Protein AF-A0AAV8VMI2-F1 (afdb_monomer)

Structure (mmCIF, N/CA/C/O backbone):
data_AF-A0AAV8VMI2-F1
#
_entry.id   AF-A0AAV8VMI2-F1
#
loop_
_atom_site.group_PDB
_atom_site.id
_atom_site.type_symbol
_atom_site.label_atom_id
_atom_site.label_alt_id
_atom_site.label_comp_id
_atom_site.label_asym_id
_atom_site.label_entity_id
_atom_site.label_seq_id
_atom_site.pdbx_PDB_ins_code
_atom_site.Cartn_x
_atom_site.Cartn_y
_atom_site.Cartn_z
_atom_site.occupancy
_atom_site.B_iso_or_equiv
_atom_site.auth_seq_id
_atom_site.auth_comp_id
_atom_site.auth_asym_id
_atom_site.auth_atom_id
_atom_site.pdbx_PDB_model_num
ATOM 1 N N . MET A 1 1 ? -18.450 1.852 32.847 1.00 54.25 1 MET A N 1
ATOM 2 C CA . MET A 1 1 ? -17.638 2.384 31.731 1.00 54.25 1 MET A CA 1
ATOM 3 C C . MET A 1 1 ? -18.553 3.008 30.683 1.00 54.25 1 MET A C 1
ATOM 5 O O . MET A 1 1 ? -19.385 2.307 30.122 1.00 54.25 1 MET A O 1
ATOM 9 N N . GLU A 1 2 ? -18.443 4.319 30.461 1.00 64.56 2 GLU A N 1
ATOM 10 C CA . GLU A 1 2 ? -19.282 5.112 29.537 1.00 64.56 2 GLU A CA 1
ATOM 11 C C . GLU A 1 2 ? -19.211 4.608 28.084 1.00 64.56 2 GLU A C 1
ATOM 13 O O . GLU A 1 2 ? -20.234 4.478 27.415 1.00 64.56 2 GLU A O 1
ATOM 18 N N . VAL A 1 3 ? -18.016 4.201 27.644 1.00 64.75 3 VAL A N 1
ATOM 19 C CA . VAL A 1 3 ? -17.768 3.649 26.301 1.00 64.75 3 VAL A CA 1
ATOM 20 C C . VAL A 1 3 ? -18.531 2.341 26.075 1.00 64.75 3 VAL A C 1
ATOM 22 O O . VAL A 1 3 ? -19.115 2.142 25.020 1.00 64.75 3 VAL A O 1
ATOM 25 N N . GLN A 1 4 ? -18.615 1.466 27.078 1.00 62.91 4 GLN A N 1
ATOM 26 C CA . GLN A 1 4 ? -19.307 0.182 26.933 1.00 62.91 4 GLN A CA 1
ATOM 27 C C . GLN A 1 4 ? -20.832 0.340 26.857 1.00 62.91 4 GLN A C 1
ATOM 29 O O . GLN A 1 4 ? -21.487 -0.362 26.092 1.00 62.91 4 GLN A O 1
ATOM 34 N N . LYS A 1 5 ? -21.398 1.316 27.583 1.00 64.12 5 LYS A N 1
ATOM 35 C CA . LYS A 1 5 ? -22.818 1.681 27.443 1.00 64.12 5 LYS A CA 1
ATOM 36 C C . LYS A 1 5 ? -23.109 2.213 26.036 1.00 64.12 5 LYS A C 1
ATOM 38 O O . LYS A 1 5 ? -24.081 1.804 25.419 1.00 64.12 5 LYS A O 1
ATOM 43 N N . LEU A 1 6 ? -22.230 3.069 25.520 1.00 67.88 6 LEU A N 1
ATOM 44 C CA . LEU A 1 6 ? -22.330 3.675 24.193 1.00 67.88 6 LEU A CA 1
ATOM 45 C C . LEU A 1 6 ? -22.264 2.639 23.058 1.00 67.88 6 LEU A C 1
ATOM 47 O O . LEU A 1 6 ? -23.048 2.734 22.115 1.00 67.88 6 LEU A O 1
ATOM 51 N N . LEU A 1 7 ? -21.390 1.637 23.171 1.00 69.00 7 LEU A N 1
ATOM 52 C CA . LEU A 1 7 ? -21.273 0.552 22.190 1.00 69.00 7 LEU A CA 1
ATOM 53 C C . LEU A 1 7 ? -22.493 -0.373 22.194 1.00 69.00 7 LEU A C 1
ATOM 55 O O . LEU A 1 7 ? -23.011 -0.702 21.127 1.00 69.00 7 LEU A O 1
ATOM 59 N N . ASN A 1 8 ? -23.005 -0.712 23.382 1.00 64.44 8 ASN A N 1
ATOM 60 C CA . ASN A 1 8 ? -24.223 -1.509 23.517 1.00 64.44 8 ASN A CA 1
ATOM 61 C C . ASN A 1 8 ? -25.451 -0.773 22.955 1.00 64.44 8 ASN A C 1
ATOM 63 O O . ASN A 1 8 ? -26.276 -1.392 22.294 1.00 64.44 8 ASN A O 1
ATOM 67 N N . SER A 1 9 ? -25.552 0.551 23.142 1.00 67.94 9 SER A N 1
ATOM 68 C CA . SER A 1 9 ? -26.648 1.355 22.575 1.00 67.94 9 SER A CA 1
ATOM 69 C C . SER A 1 9 ? -26.663 1.395 21.043 1.00 67.94 9 SER A C 1
ATOM 71 O O . SER A 1 9 ? -27.713 1.653 20.467 1.00 67.94 9 SER A O 1
ATOM 73 N N . HIS A 1 10 ? -25.529 1.138 20.384 1.00 65.12 10 HIS A N 1
ATOM 74 C CA . HIS A 1 10 ? -25.419 1.125 18.918 1.00 65.12 10 HIS A CA 1
ATOM 75 C C . HIS A 1 10 ? -25.341 -0.297 18.338 1.00 65.12 10 HIS A C 1
ATOM 77 O O . HIS A 1 10 ? -25.065 -0.456 17.149 1.00 65.12 10 HIS A O 1
ATOM 83 N N . ASN A 1 11 ? -25.581 -1.325 19.165 1.00 71.94 11 ASN A N 1
ATOM 84 C CA . ASN A 1 11 ? -25.511 -2.740 18.791 1.00 71.94 11 ASN A CA 1
ATOM 85 C C . ASN A 1 11 ? -24.176 -3.129 18.121 1.00 71.94 11 ASN A C 1
ATOM 87 O O . ASN A 1 11 ? -24.141 -3.863 17.132 1.00 71.94 11 ASN A O 1
ATOM 91 N N . ILE A 1 12 ? -23.069 -2.575 18.624 1.00 76.38 12 ILE A N 1
ATOM 92 C CA . ILE A 1 12 ? -21.737 -2.803 18.069 1.00 76.38 12 ILE A CA 1
ATOM 93 C C . ILE A 1 12 ? -21.062 -3.942 18.829 1.00 76.38 12 ILE A C 1
ATOM 95 O O . ILE A 1 12 ? -20.789 -3.831 20.026 1.00 76.38 12 ILE A O 1
ATOM 99 N N . ASN A 1 13 ? -20.735 -5.014 18.109 1.00 77.44 13 ASN A N 1
ATOM 100 C CA . ASN A 1 13 ? -20.100 -6.194 18.680 1.00 77.44 13 ASN A CA 1
ATOM 101 C C . ASN A 1 13 ? -18.573 -6.063 18.699 1.00 77.44 13 ASN A C 1
ATOM 103 O O . ASN A 1 13 ? -17.942 -5.606 17.743 1.00 77.44 13 ASN A O 1
ATOM 107 N N . TYR A 1 14 ? -17.960 -6.513 19.791 1.00 80.50 14 TYR A N 1
ATOM 108 C CA . TYR A 1 14 ? -16.511 -6.551 19.941 1.00 80.50 14 TYR A CA 1
ATOM 109 C C . TYR A 1 14 ? -16.086 -7.845 20.633 1.00 80.50 14 TYR A C 1
ATOM 111 O O . TYR A 1 14 ? -16.753 -8.332 21.543 1.00 80.50 14 TYR A O 1
ATOM 119 N N . THR A 1 15 ? -14.970 -8.417 20.192 1.00 78.75 15 THR A N 1
ATOM 120 C CA . THR A 1 15 ? -14.478 -9.714 20.675 1.00 78.75 15 THR A CA 1
ATOM 121 C C . THR A 1 15 ? -13.731 -9.567 21.994 1.00 78.75 15 THR A C 1
ATOM 123 O O . THR A 1 15 ? -13.778 -10.442 22.854 1.00 78.75 15 THR A O 1
ATOM 126 N N . LYS A 1 16 ? -13.004 -8.458 22.164 1.00 80.56 16 LYS A N 1
ATOM 127 C CA . LYS A 1 16 ? -12.166 -8.235 23.343 1.00 80.56 16 LYS A CA 1
ATOM 128 C C . LYS A 1 16 ? -12.110 -6.758 23.700 1.00 80.56 16 LYS A C 1
ATOM 130 O O . LYS A 1 16 ? -12.036 -5.903 22.823 1.00 80.56 16 LYS A O 1
ATOM 135 N N . ALA A 1 17 ? -12.090 -6.472 24.994 1.00 84.12 17 ALA A N 1
ATOM 136 C CA . ALA A 1 17 ? -11.737 -5.168 25.533 1.00 84.12 17 ALA A CA 1
ATOM 137 C C . ALA A 1 17 ? -10.615 -5.359 26.557 1.00 84.12 17 ALA A C 1
ATOM 139 O O . ALA A 1 17 ? -10.664 -6.279 27.375 1.00 84.12 17 ALA A O 1
ATOM 140 N N . ARG A 1 18 ? -9.577 -4.528 26.488 1.00 83.19 18 ARG A N 1
ATOM 141 C CA . ARG A 1 18 ? -8.428 -4.572 27.396 1.00 83.19 18 ARG A CA 1
ATOM 142 C C . ARG A 1 18 ? -8.142 -3.173 27.924 1.00 83.19 18 ARG A C 1
ATOM 144 O O . ARG A 1 18 ? -8.132 -2.215 27.158 1.00 83.19 18 ARG A O 1
ATOM 151 N N . LEU A 1 19 ? -7.848 -3.071 29.217 1.00 81.31 19 LEU A N 1
ATOM 152 C CA . LEU A 1 19 ? -7.313 -1.845 29.799 1.00 81.31 19 LEU A CA 1
ATOM 153 C C . LEU A 1 19 ? -5.887 -1.609 29.265 1.00 81.31 19 LEU A C 1
ATOM 155 O O . LEU A 1 19 ? -5.016 -2.476 29.391 1.00 81.31 19 LEU A O 1
ATOM 159 N N . ALA A 1 20 ? -5.675 -0.471 28.617 1.00 79.12 20 ALA A N 1
ATOM 160 C CA . ALA A 1 20 ? -4.383 0.009 28.142 1.00 79.12 20 ALA A CA 1
ATOM 161 C C . ALA A 1 20 ? -3.850 1.090 29.097 1.00 79.12 20 ALA A C 1
ATOM 163 O O . ALA A 1 20 ? -4.572 1.556 29.974 1.00 79.12 20 ALA A O 1
ATOM 164 N N . LYS A 1 21 ? -2.581 1.485 28.935 1.00 74.06 21 LYS A N 1
ATOM 165 C CA . LYS A 1 21 ? -1.943 2.489 29.805 1.00 74.06 21 LYS A CA 1
ATOM 166 C C . LYS A 1 21 ? -2.690 3.830 29.802 1.00 74.06 21 LYS A C 1
ATOM 168 O O . LYS A 1 21 ? -2.887 4.400 30.865 1.00 74.06 21 LYS A O 1
ATOM 173 N N . ASP A 1 22 ? -3.169 4.251 28.632 1.00 78.56 22 ASP A N 1
ATOM 174 C CA . ASP A 1 22 ? -3.821 5.551 28.421 1.00 78.56 22 ASP A CA 1
ATOM 175 C C . ASP A 1 22 ? -5.321 5.434 28.085 1.00 78.56 22 ASP A C 1
ATOM 177 O O . ASP A 1 22 ? -5.932 6.379 27.594 1.00 78.56 22 ASP A O 1
ATOM 181 N N . GLY A 1 23 ? -5.946 4.267 28.297 1.00 80.00 23 GLY A N 1
ATOM 182 C CA . GLY A 1 23 ? -7.366 4.096 27.976 1.00 80.00 23 GLY A CA 1
ATOM 183 C C . GLY A 1 23 ? -7.832 2.650 27.840 1.00 80.00 23 GLY A C 1
ATOM 184 O O . GLY A 1 23 ? -7.356 1.749 28.526 1.00 80.00 23 GLY A O 1
ATOM 185 N N . VAL A 1 24 ? -8.794 2.416 26.947 1.00 84.62 24 VAL A N 1
ATOM 186 C CA . VAL A 1 24 ? -9.370 1.089 26.684 1.00 84.62 24 VAL A CA 1
ATOM 187 C C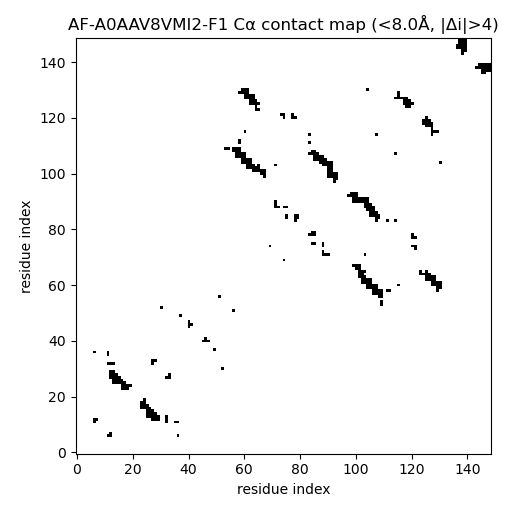 . VAL A 1 24 ? -9.112 0.710 25.230 1.00 84.62 24 VAL A C 1
ATOM 189 O O . VAL A 1 24 ? -9.537 1.410 24.317 1.00 84.62 24 VAL A O 1
ATOM 192 N N . ALA A 1 25 ? -8.438 -0.416 25.013 1.00 84.31 25 ALA A N 1
ATOM 193 C CA . ALA A 1 25 ? -8.274 -1.015 23.696 1.00 84.31 25 ALA A CA 1
ATOM 194 C C . ALA A 1 25 ? -9.452 -1.953 23.415 1.00 84.31 25 ALA A C 1
ATOM 196 O O . ALA A 1 25 ? -9.691 -2.895 24.175 1.00 84.31 25 ALA A O 1
ATOM 197 N N . ILE A 1 26 ? -10.175 -1.706 22.325 1.00 84.75 26 ILE A N 1
ATOM 198 C CA . ILE A 1 26 ? -11.347 -2.487 21.925 1.00 84.75 26 ILE A CA 1
ATOM 199 C C . ILE A 1 26 ? -11.059 -3.157 20.584 1.00 84.75 26 ILE A C 1
ATOM 201 O O . ILE A 1 26 ? -10.548 -2.521 19.665 1.00 84.75 26 ILE A O 1
ATOM 205 N N . TYR A 1 27 ? -11.379 -4.444 20.486 1.00 84.12 27 TYR A N 1
ATOM 206 C CA . TYR A 1 27 ? -11.165 -5.270 19.304 1.00 84.12 27 TYR A CA 1
ATOM 207 C C . TYR A 1 27 ? -12.520 -5.572 18.653 1.00 84.12 27 TYR A C 1
ATOM 209 O O . TYR A 1 27 ? -13.275 -6.375 19.208 1.00 84.12 27 TYR A O 1
ATOM 217 N N . PRO A 1 28 ? -12.853 -4.929 17.520 1.00 83.31 28 PRO A N 1
ATOM 218 C CA . PRO A 1 28 ? -14.108 -5.154 16.807 1.00 83.31 28 PRO A CA 1
ATOM 219 C C . PRO A 1 28 ? -14.190 -6.587 16.286 1.00 83.31 28 PRO A C 1
ATOM 221 O O . PRO A 1 28 ? -13.168 -7.170 15.924 1.00 83.31 28 PRO A O 1
ATOM 224 N N . ASN A 1 29 ? -15.404 -7.133 16.20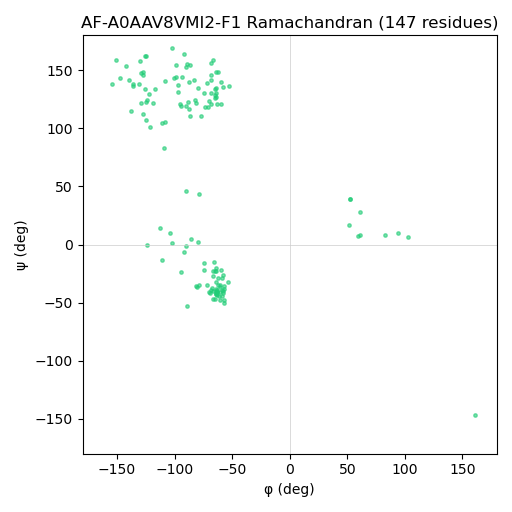8 1.00 83.56 29 ASN A N 1
ATOM 225 C CA . ASN A 1 29 ? -15.607 -8.474 15.664 1.00 83.56 29 ASN A CA 1
ATOM 226 C C . ASN A 1 29 ? -15.568 -8.487 14.126 1.00 83.56 29 ASN A C 1
ATOM 228 O O . ASN A 1 29 ? -15.075 -9.435 13.521 1.00 83.56 29 ASN A O 1
ATOM 232 N N . THR A 1 30 ? -16.065 -7.422 13.489 1.00 83.62 30 THR A N 1
ATOM 233 C CA . THR A 1 30 ? -16.107 -7.292 12.026 1.00 83.62 30 THR A CA 1
ATOM 234 C C . THR A 1 30 ? -15.532 -5.953 11.541 1.00 83.62 30 THR A C 1
ATOM 236 O O . THR A 1 30 ? -15.532 -4.965 12.286 1.00 83.62 30 THR A O 1
ATOM 239 N N . PRO A 1 31 ? -15.095 -5.864 10.271 1.00 81.44 31 PRO A N 1
ATOM 240 C CA . PRO A 1 31 ? -14.709 -4.597 9.643 1.00 81.44 31 PRO A CA 1
ATOM 241 C C . PRO A 1 31 ? -15.832 -3.553 9.655 1.00 81.44 31 PRO A C 1
ATOM 243 O O . PRO A 1 31 ? -15.595 -2.360 9.854 1.00 81.44 31 PRO A O 1
ATOM 246 N N . THR A 1 32 ? -17.079 -4.002 9.501 1.00 83.12 32 THR A N 1
ATOM 247 C CA . THR A 1 32 ? -18.263 -3.144 9.601 1.00 83.12 32 THR A CA 1
ATOM 248 C C . THR A 1 32 ? -18.434 -2.563 10.999 1.00 83.12 32 THR A C 1
ATOM 250 O O . THR A 1 32 ? -18.735 -1.377 11.127 1.00 83.12 32 THR A O 1
ATOM 253 N N . ASP A 1 33 ? -18.181 -3.354 12.045 1.00 83.56 33 ASP A N 1
ATOM 254 C CA . ASP A 1 33 ? -18.226 -2.876 13.429 1.00 83.56 33 ASP A CA 1
ATOM 255 C C . ASP A 1 33 ? -17.104 -1.870 13.695 1.00 83.56 33 ASP A C 1
ATOM 257 O O . ASP A 1 33 ? -17.356 -0.836 14.306 1.00 83.56 33 ASP A O 1
ATOM 261 N N . HIS A 1 34 ? -15.898 -2.101 13.160 1.00 82.44 34 HIS A N 1
ATOM 262 C CA . HIS A 1 34 ? -14.794 -1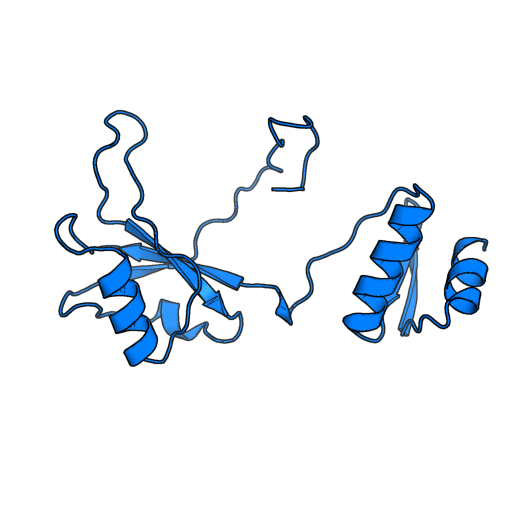.139 13.241 1.00 82.44 34 HIS A CA 1
ATOM 263 C C . HIS A 1 34 ? -15.175 0.225 12.643 1.00 82.44 34 HIS A C 1
ATOM 265 O O . HIS A 1 34 ? -14.979 1.263 13.277 1.00 82.44 34 HIS A O 1
ATOM 271 N N . ARG A 1 35 ? -15.767 0.239 11.439 1.00 83.88 35 ARG A N 1
ATOM 272 C CA . ARG A 1 35 ? -16.209 1.481 10.778 1.00 83.88 35 ARG A CA 1
ATOM 273 C C . ARG A 1 35 ? -17.313 2.187 11.575 1.00 83.88 35 ARG A C 1
ATOM 275 O O . ARG A 1 35 ? -17.237 3.400 11.769 1.00 83.88 35 ARG A O 1
ATOM 282 N N . LYS A 1 36 ? -18.292 1.437 12.099 1.00 84.25 36 LYS A N 1
ATOM 283 C CA . LYS A 1 36 ? -19.349 1.978 12.973 1.00 84.25 36 LYS A CA 1
ATOM 284 C C . LYS A 1 36 ? -18.777 2.573 14.262 1.00 84.25 36 LYS A C 1
ATOM 286 O O . LYS A 1 36 ? -19.158 3.681 14.625 1.00 84.25 36 LYS A O 1
ATOM 291 N N . MET A 1 37 ? -17.836 1.891 14.921 1.00 84.12 37 MET A N 1
ATOM 292 C CA . MET A 1 37 ? -17.159 2.401 16.122 1.00 84.12 37 MET A CA 1
ATOM 293 C C . MET A 1 37 ? -16.474 3.736 15.856 1.00 84.12 37 MET A C 1
ATOM 295 O O . MET A 1 37 ? -16.710 4.694 16.587 1.00 84.12 37 MET A O 1
ATOM 299 N N . SER A 1 38 ? -15.673 3.813 14.791 1.00 82.75 38 SER A N 1
ATOM 300 C CA . SER A 1 38 ? -14.981 5.044 14.397 1.00 82.75 38 SER A CA 1
ATOM 301 C C . SER A 1 38 ? -15.959 6.191 14.139 1.00 82.75 38 SER A C 1
ATOM 303 O O . SER A 1 38 ? -15.731 7.307 14.603 1.00 82.75 38 SER A O 1
ATOM 305 N N . SER A 1 39 ? -17.082 5.911 13.469 1.00 83.56 39 SER A N 1
ATOM 306 C CA . SER A 1 39 ? -18.136 6.903 13.228 1.00 83.56 39 SER A CA 1
ATOM 307 C C . SER A 1 39 ? -18.731 7.439 14.532 1.00 83.56 39 SER A C 1
ATOM 309 O O . SER A 1 39 ? -18.834 8.650 14.697 1.00 83.56 39 SER A O 1
ATOM 311 N N . VAL A 1 40 ? -19.089 6.560 15.475 1.00 83.62 40 VAL A N 1
ATOM 312 C CA . VAL A 1 40 ? -19.709 6.974 16.746 1.00 83.62 40 VAL A CA 1
ATOM 313 C C . VAL A 1 40 ? -18.717 7.738 17.630 1.00 83.62 40 VAL A C 1
ATOM 315 O O . VAL A 1 40 ? -19.089 8.711 18.283 1.00 83.62 40 VAL A O 1
ATOM 318 N N . LEU A 1 41 ? -17.448 7.324 17.662 1.00 82.44 41 LEU A N 1
ATOM 319 C CA . LEU A 1 41 ? -16.417 8.019 18.437 1.00 82.44 41 LEU A CA 1
ATOM 320 C C . LEU A 1 41 ? -16.115 9.413 17.866 1.00 82.44 41 LEU A C 1
ATOM 322 O O . LEU A 1 41 ? -15.932 10.353 18.640 1.00 82.44 41 LEU A O 1
ATOM 326 N N . THR A 1 42 ? -16.129 9.549 16.536 1.00 82.56 42 THR A N 1
ATOM 327 C CA . THR A 1 42 ? -15.963 10.836 15.843 1.00 82.56 42 THR A CA 1
ATOM 328 C C . THR A 1 42 ? -17.139 11.772 16.104 1.00 82.56 42 THR A C 1
ATOM 330 O O . THR A 1 42 ? -16.916 12.925 16.461 1.00 82.56 42 THR A O 1
ATOM 333 N N . ASP A 1 43 ? -18.376 11.279 15.983 1.00 83.56 43 ASP A N 1
ATOM 334 C CA . ASP A 1 43 ? -19.604 12.056 16.222 1.00 83.56 43 ASP A CA 1
ATOM 335 C C . ASP A 1 43 ? -19.643 12.656 17.635 1.00 83.56 43 ASP A C 1
ATOM 337 O O . ASP A 1 43 ? -20.001 13.814 17.835 1.00 83.56 43 ASP A O 1
ATOM 341 N N . ARG A 1 44 ? -19.159 11.900 18.624 1.00 81.25 44 ARG A N 1
ATOM 342 C CA . ARG A 1 44 ? -19.076 12.368 20.014 1.00 81.25 44 ARG A CA 1
ATOM 343 C C . ARG A 1 44 ? -17.811 13.157 20.347 1.00 81.25 44 ARG A C 1
ATOM 345 O O . ARG A 1 44 ? -17.600 13.470 21.520 1.00 81.25 44 ARG A O 1
ATOM 352 N N . GLY A 1 45 ? -16.956 13.432 19.362 1.00 79.19 45 GLY A N 1
ATOM 353 C CA . GLY A 1 45 ? -15.727 14.207 19.536 1.00 79.19 45 GLY A CA 1
ATOM 354 C C . GLY A 1 45 ? -14.726 13.585 20.515 1.00 79.19 45 GLY A C 1
ATOM 355 O O . GLY A 1 45 ? -13.979 14.312 21.166 1.00 79.19 45 GLY A O 1
ATOM 356 N N . LYS A 1 46 ? -14.727 12.256 20.677 1.00 79.62 46 LYS A N 1
ATOM 357 C CA . LYS A 1 46 ? -13.782 11.569 21.567 1.00 79.62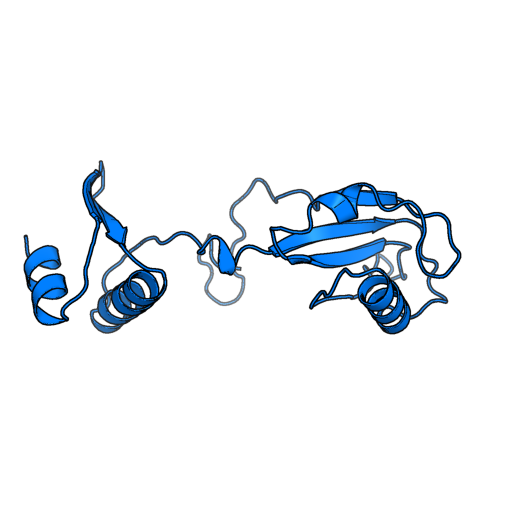 46 LYS A CA 1
ATOM 358 C C . LYS A 1 46 ? -12.462 11.340 20.835 1.00 79.62 46 LYS A C 1
ATOM 360 O O . LYS A 1 46 ? -12.455 10.991 19.659 1.00 79.62 46 LYS A O 1
ATOM 365 N N . GLU A 1 47 ? -11.344 11.488 21.536 1.00 79.25 47 GLU A N 1
ATOM 366 C CA . GLU A 1 47 ? -10.033 11.132 20.994 1.00 79.25 47 GLU A CA 1
ATOM 367 C C . GLU A 1 47 ? -9.868 9.610 20.975 1.00 79.25 47 GLU A C 1
ATOM 369 O O . GLU A 1 47 ? -10.129 8.926 21.967 1.00 79.25 47 GLU A O 1
ATOM 374 N N . TYR A 1 48 ? -9.451 9.066 19.834 1.00 81.69 48 TYR A N 1
ATOM 375 C CA . TYR A 1 48 ? -9.213 7.637 19.676 1.00 81.69 48 TYR A CA 1
ATOM 376 C C . TYR A 1 48 ? -8.127 7.370 18.631 1.00 81.69 48 TYR A C 1
ATOM 378 O O . TYR A 1 48 ? -7.841 8.200 17.768 1.00 81.69 48 TYR A O 1
ATOM 386 N N . HIS A 1 49 ? -7.529 6.183 18.706 1.00 77.94 49 HIS A N 1
ATOM 387 C CA . HIS A 1 49 ? -6.571 5.693 17.722 1.00 77.94 49 HIS A CA 1
ATOM 388 C C . HIS A 1 49 ? -7.065 4.369 17.139 1.00 77.94 49 HIS A C 1
ATOM 390 O O . HIS A 1 49 ? -7.401 3.447 17.882 1.00 77.94 49 HIS A O 1
ATOM 396 N N . THR A 1 50 ? -7.094 4.268 15.812 1.00 82.94 50 THR A N 1
ATOM 397 C CA . THR A 1 50 ? -7.499 3.060 15.080 1.00 82.94 50 THR A CA 1
ATOM 398 C C . THR A 1 50 ? -6.437 2.662 14.073 1.00 82.94 50 THR A C 1
ATOM 400 O O . THR A 1 50 ? -5.806 3.515 13.450 1.00 82.94 50 THR A O 1
ATOM 403 N N . PHE A 1 51 ? -6.289 1.358 13.865 1.00 74.38 51 PHE A N 1
ATOM 404 C CA . PHE A 1 51 ? -5.434 0.818 12.816 1.00 74.38 51 PHE A CA 1
ATOM 405 C C . PHE A 1 51 ? -6.246 0.565 11.546 1.00 74.38 51 PHE A C 1
ATOM 407 O O . PHE A 1 51 ? -7.387 0.115 11.614 1.00 74.38 51 PHE A O 1
ATOM 414 N N . THR A 1 52 ? -5.637 0.796 10.382 1.00 71.00 52 THR A N 1
ATOM 415 C CA . THR A 1 52 ? -6.230 0.434 9.087 1.00 71.00 52 THR A CA 1
ATOM 416 C C . THR A 1 52 ? -6.516 -1.065 9.035 1.00 71.00 52 THR A C 1
ATOM 418 O O . THR A 1 52 ? -5.660 -1.876 9.430 1.00 71.00 52 THR A O 1
ATOM 421 N N . LEU A 1 53 ? -7.703 -1.411 8.534 1.00 74.81 53 LEU A N 1
ATOM 422 C CA . LEU A 1 53 ? -8.158 -2.787 8.368 1.00 74.81 53 LEU A CA 1
ATOM 423 C C . LEU A 1 53 ? -7.244 -3.538 7.399 1.00 74.81 53 LEU A C 1
ATOM 425 O O . LEU A 1 53 ? -6.702 -2.955 6.464 1.00 74.81 53 LEU A O 1
ATOM 429 N N . SER A 1 54 ? -7.079 -4.844 7.605 1.00 66.62 54 SER A N 1
ATOM 430 C CA . SER A 1 54 ? -6.232 -5.672 6.738 1.00 66.62 54 SER A CA 1
ATOM 431 C C . SER A 1 54 ? -6.708 -5.684 5.283 1.00 66.62 54 SER A C 1
ATOM 433 O O . SER A 1 54 ? -5.869 -5.683 4.392 1.00 66.62 54 SER A O 1
ATOM 435 N N . GLU A 1 55 ? -8.023 -5.627 5.045 1.00 67.12 55 GLU A N 1
ATOM 436 C CA . GLU A 1 55 ? -8.623 -5.543 3.701 1.00 67.12 55 GLU A CA 1
ATOM 437 C C . GLU A 1 55 ? -8.307 -4.217 2.983 1.00 67.12 55 GLU A C 1
ATOM 439 O O . GLU A 1 55 ? -8.239 -4.161 1.761 1.00 67.12 55 GLU A O 1
ATOM 444 N N . GLU A 1 56 ? -8.070 -3.151 3.750 1.00 68.88 56 GLU A N 1
ATOM 445 C CA . GLU A 1 56 ? -7.724 -1.819 3.246 1.00 68.88 56 GLU A CA 1
ATOM 446 C C . GLU A 1 56 ? -6.201 -1.633 3.136 1.00 68.88 56 GLU A C 1
ATOM 448 O O . GLU A 1 56 ? -5.723 -0.616 2.625 1.00 68.88 56 GLU A O 1
ATOM 453 N N . ARG A 1 57 ? -5.399 -2.595 3.620 1.00 73.38 57 ARG A N 1
ATOM 454 C CA . ARG A 1 57 ? -3.942 -2.525 3.491 1.00 73.38 57 ARG A CA 1
ATOM 455 C C . ARG A 1 57 ? -3.555 -2.814 2.051 1.00 73.38 57 ARG A C 1
ATOM 457 O O . ARG A 1 57 ? -3.744 -3.910 1.543 1.00 73.38 57 ARG A O 1
ATOM 464 N N . MET A 1 58 ? -2.934 -1.828 1.421 1.00 81.31 58 MET A N 1
ATOM 465 C CA . MET A 1 58 ? -2.331 -1.990 0.104 1.00 81.31 58 MET A CA 1
ATOM 466 C C . MET A 1 58 ? -0.835 -2.260 0.241 1.00 81.31 58 MET A C 1
ATOM 468 O O . MET A 1 58 ? -0.131 -1.598 1.016 1.00 81.31 58 MET A O 1
ATOM 472 N N . LEU A 1 59 ? -0.335 -3.210 -0.542 1.0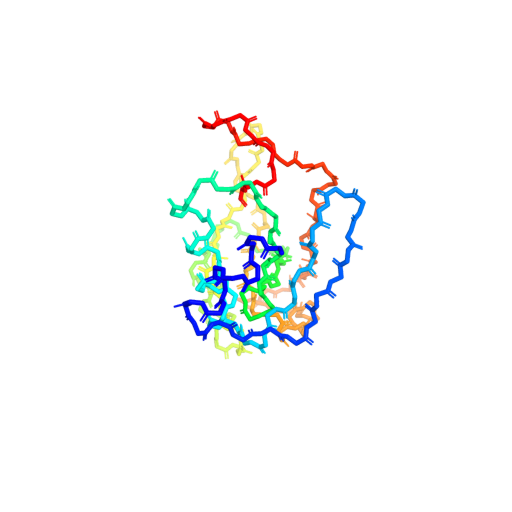0 85.31 59 LEU A N 1
ATOM 473 C CA . LEU A 1 59 ? 1.087 -3.453 -0.693 1.00 85.31 59 LEU A CA 1
ATOM 474 C C . LEU A 1 59 ? 1.673 -2.374 -1.611 1.00 85.31 59 LEU A C 1
ATOM 476 O O . LEU A 1 59 ? 1.407 -2.327 -2.811 1.00 85.31 59 LEU A O 1
ATOM 480 N N . ARG A 1 60 ? 2.482 -1.486 -1.029 1.00 87.94 60 ARG A N 1
ATOM 481 C CA . ARG A 1 60 ? 3.174 -0.422 -1.765 1.00 87.94 60 ARG A CA 1
ATOM 482 C C . ARG A 1 60 ? 4.512 -0.941 -2.284 1.00 87.94 60 ARG A C 1
ATOM 484 O O . ARG A 1 60 ? 5.404 -1.255 -1.489 1.00 87.94 60 ARG A O 1
ATOM 491 N N . VAL A 1 61 ? 4.667 -0.990 -3.601 1.00 90.31 61 VAL A N 1
ATOM 492 C CA . VAL A 1 61 ? 5.910 -1.380 -4.279 1.00 90.31 61 VAL A CA 1
ATOM 493 C C . VAL A 1 61 ? 6.358 -0.302 -5.259 1.00 90.31 61 VAL A C 1
ATOM 495 O O . VAL A 1 61 ? 5.593 0.579 -5.635 1.00 90.31 61 VAL A O 1
ATOM 498 N N . VAL A 1 62 ? 7.624 -0.350 -5.653 1.00 90.62 62 VAL A N 1
ATOM 499 C CA . VAL A 1 62 ? 8.215 0.517 -6.669 1.00 90.62 62 VAL A CA 1
ATOM 500 C C . VAL A 1 62 ? 8.832 -0.371 -7.735 1.00 90.62 62 VAL A C 1
ATOM 502 O O . VAL A 1 62 ? 9.697 -1.196 -7.438 1.00 90.62 62 VAL A O 1
ATOM 505 N N . ILE A 1 63 ? 8.392 -0.184 -8.974 1.00 91.06 63 ILE A N 1
ATOM 506 C CA . ILE A 1 63 ? 8.929 -0.862 -10.148 1.00 91.06 63 ILE A CA 1
ATOM 507 C C . ILE A 1 63 ? 10.058 -0.001 -10.702 1.00 91.06 63 ILE A C 1
ATOM 509 O O . ILE A 1 63 ? 9.857 1.161 -11.064 1.00 91.06 63 ILE A O 1
ATOM 513 N N . ARG A 1 64 ? 11.262 -0.566 -10.739 1.00 91.06 64 ARG A N 1
ATOM 514 C CA . ARG A 1 64 ? 12.458 0.070 -11.287 1.00 91.06 64 ARG A CA 1
ATOM 515 C C . ARG A 1 64 ? 12.731 -0.417 -12.700 1.00 91.06 64 ARG A C 1
ATOM 517 O O . ARG A 1 64 ? 12.587 -1.606 -12.974 1.00 91.06 64 ARG A O 1
ATOM 524 N N . GLY A 1 65 ? 13.225 0.486 -13.545 1.00 88.69 65 GLY A N 1
ATOM 525 C CA . GLY A 1 65 ? 13.702 0.158 -14.893 1.00 88.69 65 GLY A CA 1
ATOM 526 C C . GLY A 1 65 ? 12.735 0.521 -16.018 1.00 88.69 65 GLY A C 1
ATOM 527 O O . GLY A 1 65 ? 13.019 0.219 -17.169 1.00 88.69 65 GLY A O 1
ATOM 528 N N . ILE A 1 66 ? 11.624 1.200 -15.717 1.00 89.62 66 ILE A N 1
ATOM 529 C CA . ILE A 1 66 ? 10.698 1.690 -16.744 1.00 89.62 66 ILE A CA 1
ATOM 530 C C . ILE A 1 66 ? 11.169 3.070 -17.237 1.00 89.62 66 ILE A C 1
ATOM 532 O O . ILE A 1 66 ? 11.072 4.031 -16.474 1.00 89.62 66 ILE A O 1
ATOM 536 N N . PRO A 1 67 ? 11.655 3.234 -18.479 1.00 87.12 67 PRO A N 1
ATOM 537 C CA . PRO A 1 67 ? 12.130 4.515 -19.005 1.00 87.12 67 PRO A CA 1
ATOM 538 C C . PRO A 1 67 ? 10.990 5.527 -19.160 1.00 87.12 67 PRO A C 1
ATOM 540 O O . PRO A 1 67 ? 9.830 5.135 -19.261 1.00 87.12 67 PRO A O 1
ATOM 543 N N . ALA A 1 68 ? 11.324 6.822 -19.203 1.00 83.25 68 ALA A N 1
ATOM 544 C CA . ALA A 1 68 ? 10.375 7.940 -19.314 1.00 83.25 68 ALA A CA 1
ATOM 545 C C . ALA A 1 68 ? 9.394 7.820 -20.496 1.00 83.25 68 ALA A C 1
ATOM 547 O O . ALA A 1 68 ? 8.235 8.193 -20.367 1.00 83.25 68 ALA A O 1
ATOM 548 N N . GLY A 1 69 ? 9.826 7.216 -21.608 1.00 83.38 69 GLY A N 1
ATOM 549 C CA . GLY A 1 69 ? 8.999 7.059 -22.807 1.00 83.38 69 GLY A CA 1
ATOM 550 C C . GLY A 1 69 ? 7.775 6.147 -22.656 1.00 83.38 69 GLY A C 1
ATOM 551 O O . GLY A 1 69 ? 6.896 6.204 -23.506 1.00 83.38 69 GLY A O 1
ATOM 552 N N . ILE A 1 70 ? 7.693 5.327 -21.600 1.00 85.75 70 ILE A N 1
ATOM 553 C CA . ILE A 1 70 ? 6.534 4.454 -21.357 1.00 85.75 70 ILE A CA 1
ATOM 554 C C . ILE A 1 70 ? 5.565 5.151 -20.397 1.00 85.75 70 ILE A C 1
ATOM 556 O O . ILE A 1 70 ? 5.943 5.456 -19.262 1.00 85.75 70 ILE A O 1
ATOM 560 N N . PRO A 1 71 ? 4.307 5.397 -20.779 1.00 87.19 71 PRO A N 1
ATOM 561 C CA . PRO A 1 71 ? 3.358 6.024 -19.878 1.00 87.19 71 PRO A CA 1
ATOM 562 C C . PRO A 1 71 ? 2.995 5.078 -18.715 1.00 87.19 71 PRO A C 1
ATOM 564 O O . PRO A 1 71 ? 2.893 3.863 -18.898 1.00 87.19 71 PRO A O 1
ATOM 567 N N . PRO A 1 72 ? 2.750 5.606 -17.501 1.00 86.06 72 PRO A N 1
ATOM 568 C CA . PRO A 1 72 ? 2.367 4.783 -16.352 1.00 86.06 72 PRO A CA 1
ATOM 569 C C . PRO A 1 72 ? 1.073 3.988 -16.596 1.00 86.06 72 PRO A C 1
ATOM 571 O O . PRO A 1 72 ? 0.932 2.888 -16.071 1.00 86.06 72 PRO A O 1
ATOM 574 N N . SER A 1 73 ? 0.162 4.496 -17.432 1.00 88.06 73 SER A N 1
ATOM 575 C CA . SER A 1 73 ? -1.063 3.794 -17.836 1.00 88.06 73 SER A CA 1
ATOM 576 C C . SER A 1 73 ? -0.787 2.474 -18.563 1.00 88.06 73 SER A C 1
ATOM 578 O O . SER A 1 73 ? -1.502 1.498 -18.347 1.00 88.06 73 SER A O 1
ATOM 580 N N . GLU A 1 74 ? 0.263 2.411 -19.383 1.00 89.06 74 GLU A N 1
ATOM 581 C CA . GLU A 1 74 ? 0.664 1.179 -20.068 1.00 89.06 74 GLU A CA 1
ATOM 582 C C . GLU A 1 74 ? 1.230 0.157 -19.078 1.00 89.06 74 GLU A C 1
ATOM 584 O O . GLU A 1 74 ? 0.870 -1.016 -19.134 1.00 89.06 74 GLU A O 1
ATOM 589 N N . VAL A 1 75 ? 2.028 0.617 -18.108 1.00 89.31 75 VAL A N 1
ATOM 590 C CA . VAL A 1 75 ? 2.529 -0.219 -17.005 1.00 89.31 75 VAL A CA 1
ATOM 591 C C . VAL A 1 75 ? 1.369 -0.819 -16.211 1.00 89.31 75 VAL A C 1
ATOM 593 O O . VAL A 1 75 ? 1.373 -2.009 -15.916 1.00 89.31 75 VAL A O 1
ATOM 596 N N . GLN A 1 76 ? 0.346 -0.024 -15.891 1.00 89.81 76 GLN A N 1
ATOM 597 C CA . GLN A 1 76 ? -0.839 -0.517 -15.185 1.00 89.81 76 GLN A CA 1
ATOM 598 C C . GLN A 1 76 ? -1.625 -1.537 -16.002 1.00 89.81 76 GLN A C 1
ATOM 600 O O . GLN A 1 76 ? -2.067 -2.539 -15.444 1.00 89.81 76 GLN A O 1
ATOM 605 N N . LEU A 1 77 ? -1.796 -1.304 -17.304 1.00 90.19 77 LEU A N 1
ATOM 606 C CA . LEU A 1 77 ? -2.495 -2.238 -18.179 1.00 90.19 77 LEU A CA 1
ATOM 607 C C . LEU A 1 77 ? -1.747 -3.572 -18.288 1.00 90.19 77 LEU A C 1
ATOM 609 O O . LEU A 1 77 ? -2.374 -4.628 -18.234 1.00 90.19 77 LEU A O 1
ATOM 613 N N . ASP A 1 78 ? -0.421 -3.532 -18.417 1.00 91.25 78 ASP A N 1
ATOM 614 C CA . ASP A 1 78 ? 0.412 -4.732 -18.475 1.00 91.25 78 ASP A CA 1
ATOM 615 C C . ASP A 1 78 ? 0.358 -5.511 -17.154 1.00 91.25 78 ASP A C 1
ATOM 617 O O . ASP A 1 78 ? 0.078 -6.706 -17.155 1.00 91.25 78 ASP A O 1
ATOM 621 N N . LEU A 1 79 ? 0.498 -4.832 -16.011 1.00 89.75 79 LEU A N 1
ATOM 622 C CA . LEU A 1 79 ? 0.369 -5.457 -14.689 1.00 89.75 79 LEU A CA 1
ATOM 623 C C . LEU A 1 79 ? -1.020 -6.062 -14.465 1.00 89.75 79 LEU A C 1
ATOM 625 O O . LEU A 1 79 ? -1.122 -7.180 -13.964 1.00 89.75 79 LEU A O 1
ATOM 629 N N . ALA A 1 80 ? -2.082 -5.374 -14.890 1.00 89.94 80 ALA A N 1
ATOM 630 C CA . ALA A 1 80 ? -3.442 -5.892 -14.807 1.00 89.94 80 ALA A CA 1
ATOM 631 C C . ALA A 1 80 ? -3.621 -7.160 -15.659 1.00 89.94 80 ALA A C 1
ATOM 633 O O . ALA A 1 80 ? -4.224 -8.126 -15.194 1.00 89.94 80 ALA A O 1
ATOM 634 N N . ARG A 1 81 ? -3.048 -7.200 -16.871 1.00 90.06 81 ARG A N 1
ATOM 635 C CA . ARG A 1 81 ? -3.034 -8.403 -17.729 1.00 90.06 81 ARG A CA 1
ATOM 636 C C . ARG A 1 81 ? -2.251 -9.557 -17.111 1.00 90.06 81 ARG A C 1
ATOM 638 O O . ARG A 1 81 ? -2.611 -10.710 -17.319 1.00 90.06 81 ARG A O 1
ATOM 645 N N . GLN A 1 82 ? -1.209 -9.251 -16.344 1.00 88.94 82 GLN A N 1
ATOM 646 C CA . GLN A 1 82 ? -0.418 -10.234 -15.606 1.00 88.94 82 GLN A CA 1
ATOM 647 C C . GLN A 1 82 ? -1.075 -10.691 -14.287 1.00 88.94 82 GLN A C 1
ATOM 649 O O . GLN A 1 82 ? -0.494 -11.503 -13.571 1.00 88.94 82 GLN A O 1
ATOM 654 N N . GLY A 1 83 ? -2.282 -10.205 -13.969 1.00 88.81 83 GLY A N 1
ATOM 655 C CA . GLY A 1 83 ? -3.043 -10.611 -12.784 1.00 88.81 83 GLY A CA 1
ATOM 656 C C . GLY A 1 83 ? -2.850 -9.719 -11.558 1.00 88.81 83 GLY A C 1
ATOM 657 O O . GLY A 1 83 ? -3.330 -10.065 -10.484 1.0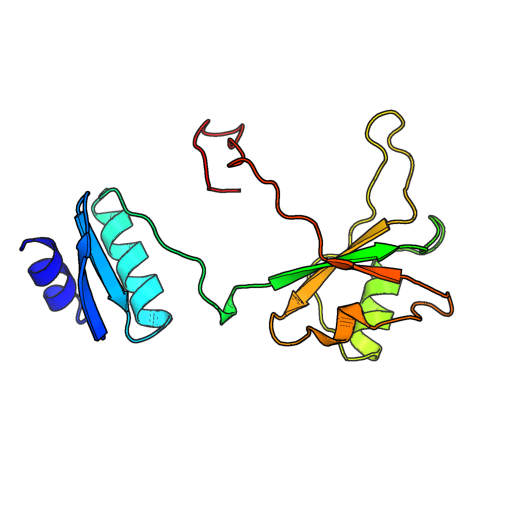0 88.81 83 GLY A O 1
ATOM 658 N N . TYR A 1 84 ? -2.200 -8.562 -11.706 1.00 88.12 84 TYR A N 1
ATOM 659 C CA . TYR A 1 84 ? -1.993 -7.589 -10.634 1.00 88.12 84 TYR A CA 1
ATOM 660 C C . TYR A 1 84 ? -2.851 -6.334 -10.863 1.00 88.12 84 TYR A C 1
ATOM 662 O O . TYR A 1 84 ? -2.358 -5.334 -11.395 1.00 88.12 84 TYR A O 1
ATOM 670 N N . PRO A 1 85 ? -4.141 -6.335 -10.476 1.00 84.38 85 PRO A N 1
ATOM 671 C CA . PRO A 1 85 ? -4.946 -5.122 -10.497 1.00 84.38 85 PRO A CA 1
ATOM 672 C C . PRO A 1 85 ? -4.454 -4.160 -9.403 1.00 84.38 85 PRO A C 1
ATOM 674 O O . PRO A 1 85 ? -4.389 -4.512 -8.225 1.00 84.38 85 PRO A O 1
ATOM 677 N N . GLY A 1 86 ? -4.091 -2.931 -9.779 1.00 76.81 86 GLY A N 1
ATOM 678 C CA . GLY A 1 86 ? -3.609 -1.917 -8.838 1.00 76.81 86 GLY A CA 1
ATOM 679 C C . GLY A 1 86 ? -4.097 -0.515 -9.167 1.00 76.81 86 GLY A C 1
ATOM 680 O O . GLY A 1 86 ? -4.419 -0.200 -10.313 1.00 76.81 86 GLY A O 1
ATOM 681 N N . ALA A 1 87 ? -4.182 0.318 -8.130 1.00 68.56 87 ALA A N 1
ATOM 682 C CA . ALA A 1 87 ? -4.958 1.558 -8.163 1.00 68.56 87 ALA A CA 1
ATOM 683 C C . ALA A 1 87 ? -4.152 2.814 -8.531 1.00 68.56 87 ALA A C 1
ATOM 685 O O . ALA A 1 87 ? -4.739 3.793 -8.982 1.00 68.56 87 ALA A O 1
ATOM 686 N N . ILE A 1 88 ? -2.827 2.825 -8.329 1.00 67.19 88 ILE A N 1
ATOM 687 C CA . ILE A 1 88 ? -2.021 4.044 -8.494 1.00 67.19 88 ILE A CA 1
ATOM 688 C C . ILE A 1 88 ? -0.710 3.737 -9.204 1.00 67.19 88 ILE A C 1
ATOM 690 O O . ILE A 1 88 ? 0.159 3.077 -8.641 1.00 67.19 88 ILE A O 1
ATOM 694 N N . VAL A 1 89 ? -0.566 4.303 -10.401 1.00 68.81 89 VAL A N 1
ATOM 695 C CA . VAL A 1 89 ? 0.683 4.402 -11.157 1.00 68.81 89 VAL A CA 1
ATOM 696 C C . VAL A 1 89 ? 0.922 5.870 -11.489 1.00 68.81 89 VAL A C 1
ATOM 698 O O . VAL A 1 89 ? 0.244 6.478 -12.309 1.00 68.81 89 VAL A O 1
ATOM 701 N N . HIS A 1 90 ? 1.881 6.491 -10.826 1.00 81.06 90 HIS A N 1
ATOM 702 C CA . HIS A 1 90 ? 2.415 7.773 -11.277 1.00 81.06 90 HIS A CA 1
ATOM 703 C C . HIS A 1 90 ? 3.919 7.631 -11.363 1.00 81.06 90 HIS A C 1
ATOM 705 O O . HIS A 1 90 ? 4.516 6.865 -10.612 1.00 81.06 90 HIS A O 1
ATOM 711 N N . ARG A 1 91 ? 4.543 8.345 -12.292 1.00 85.81 91 ARG A N 1
ATOM 712 C CA . ARG A 1 91 ? 5.994 8.328 -12.409 1.00 85.81 91 ARG A CA 1
ATOM 713 C C . ARG A 1 91 ? 6.601 9.240 -11.352 1.00 85.81 91 ARG A C 1
ATOM 715 O O . ARG A 1 91 ? 6.144 10.366 -11.165 1.00 85.81 91 ARG A O 1
ATOM 722 N N . MET A 1 92 ? 7.638 8.768 -10.665 1.00 84.38 92 MET A N 1
ATOM 723 C CA . MET A 1 92 ? 8.371 9.633 -9.743 1.00 84.38 92 MET A CA 1
ATOM 724 C C . MET A 1 92 ? 9.193 10.657 -10.521 1.00 84.38 92 MET A C 1
ATOM 726 O O . MET A 1 92 ? 9.855 10.324 -11.503 1.00 84.38 92 MET A O 1
ATOM 730 N N . THR A 1 93 ? 9.202 11.893 -10.039 1.00 85.50 93 THR A N 1
ATOM 731 C CA . THR A 1 93 ? 10.054 12.964 -10.560 1.00 85.50 93 THR A CA 1
ATOM 732 C C . THR A 1 93 ? 11.170 13.281 -9.574 1.00 85.50 93 THR A C 1
ATOM 734 O O . THR A 1 93 ? 10.945 13.324 -8.361 1.00 85.50 93 THR A O 1
ATOM 737 N N . GLY A 1 94 ? 12.370 13.548 -10.082 1.00 81.50 94 GLY A N 1
ATOM 738 C CA . GLY A 1 94 ? 13.510 13.955 -9.270 1.00 81.50 94 GLY A CA 1
ATOM 739 C C . GLY A 1 94 ? 13.231 15.251 -8.503 1.00 81.50 94 GLY A C 1
ATOM 740 O O . GLY A 1 94 ? 12.649 16.192 -9.037 1.00 81.50 94 GLY A O 1
ATOM 741 N N . ARG A 1 95 ? 13.680 15.321 -7.245 1.00 76.88 95 ARG A N 1
ATOM 742 C CA . ARG A 1 95 ? 13.398 16.448 -6.336 1.00 76.88 95 ARG A CA 1
ATOM 743 C C . ARG A 1 95 ? 13.950 17.794 -6.821 1.00 76.88 95 ARG A C 1
ATOM 745 O O . ARG A 1 95 ? 13.336 18.817 -6.552 1.00 76.88 95 ARG A O 1
ATOM 752 N N . GLN A 1 96 ? 15.108 17.788 -7.483 1.00 75.38 96 GLN A N 1
ATOM 753 C CA . GLN A 1 96 ? 15.805 19.011 -7.899 1.00 75.38 96 GLN A CA 1
ATOM 754 C C . GLN A 1 96 ? 15.353 19.483 -9.286 1.00 75.38 96 GLN A C 1
ATOM 756 O O . GLN A 1 96 ? 14.898 20.610 -9.432 1.00 75.38 96 GLN A O 1
ATOM 761 N N . ASN A 1 97 ? 15.396 18.594 -10.282 1.00 79.88 97 ASN A N 1
ATOM 762 C CA . ASN A 1 97 ? 15.187 18.974 -11.684 1.00 79.88 97 ASN A CA 1
ATOM 763 C C . ASN A 1 97 ? 13.793 18.621 -12.221 1.00 79.88 97 ASN A C 1
ATOM 765 O O . ASN A 1 97 ? 13.541 18.804 -13.406 1.00 79.88 97 ASN A O 1
ATOM 769 N N . LYS A 1 98 ? 12.908 18.042 -11.390 1.00 78.75 98 LYS A N 1
ATOM 770 C CA . LYS A 1 98 ? 11.594 17.490 -11.790 1.00 78.75 98 LYS A CA 1
ATOM 771 C C . LYS A 1 98 ? 11.647 16.503 -12.968 1.00 78.75 98 LYS A C 1
ATOM 773 O O . LYS A 1 98 ? 10.617 16.186 -13.550 1.00 78.75 98 LYS A O 1
ATOM 778 N N . GLN A 1 99 ? 12.831 15.982 -13.290 1.00 81.19 99 GLN A N 1
ATOM 779 C CA . GLN A 1 99 ? 13.023 15.018 -14.365 1.00 81.19 99 GLN A CA 1
ATOM 780 C C . GLN A 1 99 ? 12.382 13.679 -14.014 1.00 81.19 99 GLN A C 1
ATOM 782 O O . GLN A 1 99 ? 12.437 13.223 -12.870 1.00 81.19 99 GLN A O 1
ATOM 787 N N . GLU A 1 100 ? 11.795 13.051 -15.021 1.00 83.12 100 GLU A N 1
ATOM 788 C CA . GLU A 1 100 ? 11.158 11.748 -14.930 1.00 83.12 100 GLU A CA 1
ATOM 789 C C . GLU A 1 100 ? 12.165 10.655 -14.560 1.00 83.12 100 GLU A C 1
ATOM 791 O O . GLU A 1 100 ? 13.150 10.417 -15.257 1.00 83.12 100 GLU A O 1
ATOM 796 N N . MET A 1 101 ? 11.916 9.974 -13.444 1.00 84.94 101 MET A N 1
ATOM 797 C CA . MET A 1 101 ? 12.749 8.865 -12.996 1.00 84.94 101 MET A CA 1
ATOM 798 C C . MET A 1 101 ? 12.254 7.547 -13.595 1.00 84.94 101 MET A C 1
ATOM 800 O O . MET A 1 101 ? 11.056 7.390 -13.863 1.00 84.94 101 MET A O 1
ATOM 804 N N . PRO A 1 102 ? 13.135 6.540 -13.727 1.00 87.75 102 PRO A N 1
ATOM 805 C CA . PRO A 1 102 ? 12.739 5.201 -14.136 1.00 87.75 102 PRO A CA 1
ATOM 806 C C . PRO A 1 102 ? 12.125 4.397 -12.976 1.00 87.75 102 PRO A C 1
ATOM 808 O O . PRO A 1 102 ? 12.480 3.238 -12.746 1.00 87.75 102 PRO A O 1
ATOM 811 N N . LEU A 1 103 ? 11.260 5.049 -12.194 1.00 87.69 103 LEU A N 1
ATOM 812 C CA . LEU A 1 103 ? 10.625 4.532 -10.988 1.00 87.69 103 LEU A CA 1
ATOM 813 C C . LEU A 1 103 ? 9.117 4.760 -11.074 1.00 87.69 103 LEU A C 1
ATOM 815 O O . LEU A 1 103 ? 8.658 5.903 -11.168 1.00 87.69 103 LEU A O 1
ATOM 819 N N . VAL A 1 104 ? 8.363 3.668 -10.992 1.00 89.31 104 VAL A N 1
ATOM 820 C CA . VAL A 1 104 ? 6.900 3.679 -11.011 1.00 89.31 104 VAL A CA 1
ATOM 821 C C . VAL A 1 104 ? 6.385 3.032 -9.722 1.00 89.31 104 VAL A C 1
ATOM 823 O O . VAL A 1 104 ? 6.434 1.809 -9.580 1.00 89.31 104 VAL A O 1
ATOM 826 N N . PRO A 1 105 ? 5.953 3.836 -8.737 1.00 89.62 105 PRO A N 1
ATOM 827 C CA . PRO A 1 105 ? 5.146 3.383 -7.619 1.00 89.62 105 PRO A CA 1
ATOM 828 C C . PRO A 1 105 ? 3.911 2.625 -8.094 1.00 89.62 105 PRO A C 1
ATOM 830 O O . PRO A 1 105 ? 3.225 3.065 -9.015 1.00 89.62 105 PRO A O 1
ATOM 833 N N . PHE A 1 106 ? 3.627 1.514 -7.426 1.00 89.31 106 PHE A N 1
ATOM 834 C CA . PHE A 1 106 ? 2.457 0.685 -7.655 1.00 89.31 106 PHE A CA 1
ATOM 835 C C . PHE A 1 106 ? 1.844 0.265 -6.318 1.00 89.31 106 PHE A C 1
ATOM 837 O O . PHE A 1 106 ? 2.550 -0.076 -5.362 1.00 89.31 106 PHE A O 1
ATOM 844 N N . GLN A 1 107 ? 0.517 0.306 -6.246 1.00 88.62 107 GLN A N 1
ATOM 845 C CA . GLN A 1 107 ? -0.249 -0.150 -5.088 1.00 88.62 107 GLN A CA 1
ATOM 846 C C . GLN A 1 107 ? -1.018 -1.411 -5.458 1.00 88.62 107 GLN A C 1
ATOM 848 O O . GLN A 1 107 ? -2.029 -1.335 -6.157 1.00 88.62 107 GLN A O 1
ATOM 853 N N . ALA A 1 108 ? -0.518 -2.547 -4.980 1.00 84.75 108 ALA A N 1
ATOM 854 C CA . ALA A 1 108 ? -1.163 -3.845 -5.107 1.00 84.75 108 ALA A CA 1
ATOM 855 C C . ALA A 1 108 ? -2.054 -4.122 -3.887 1.00 84.75 108 ALA A C 1
ATOM 857 O O . ALA A 1 108 ? -1.916 -3.486 -2.835 1.00 84.75 108 ALA A O 1
ATOM 858 N N . GLN A 1 109 ? -2.945 -5.099 -4.004 1.00 82.62 109 GLN A N 1
ATOM 859 C CA . GLN A 1 109 ? -3.669 -5.632 -2.851 1.00 82.62 109 GLN A CA 1
ATOM 860 C C . GLN A 1 109 ? -2.710 -6.403 -1.917 1.00 82.62 109 GLN A C 1
ATOM 862 O O . GLN A 1 109 ? -1.626 -6.818 -2.332 1.00 82.62 109 GLN A O 1
ATOM 867 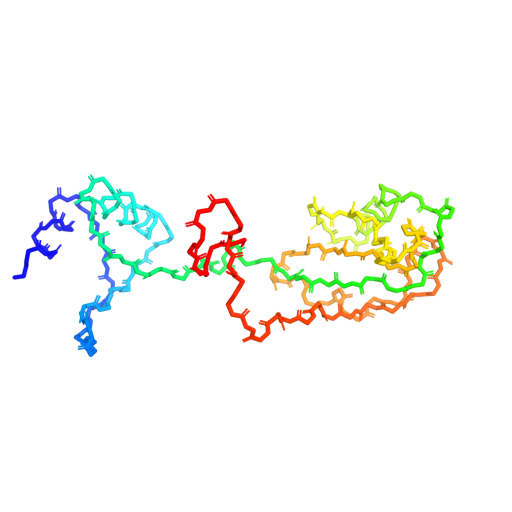N N . ALA A 1 110 ? -3.054 -6.536 -0.631 1.00 77.19 110 ALA A N 1
ATOM 868 C CA . ALA A 1 110 ? -2.172 -7.152 0.372 1.00 77.19 110 ALA A CA 1
ATOM 869 C C . ALA A 1 110 ? -1.837 -8.627 0.096 1.00 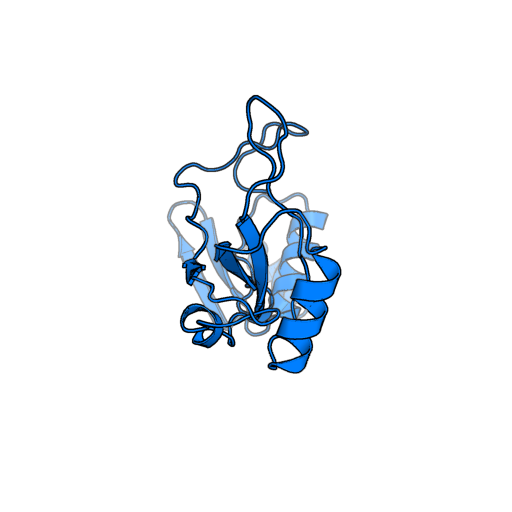77.19 110 ALA A C 1
ATOM 871 O O . ALA A 1 110 ? -0.774 -9.090 0.499 1.00 77.19 110 ALA A O 1
ATOM 872 N N . ASP A 1 111 ? -2.731 -9.350 -0.570 1.00 79.62 111 ASP A N 1
ATOM 873 C CA . ASP A 1 111 ? -2.591 -10.753 -0.968 1.00 79.62 111 ASP A CA 1
ATOM 874 C C . ASP A 1 111 ? -1.635 -10.951 -2.157 1.00 79.62 111 ASP A C 1
ATOM 876 O O . ASP A 1 111 ? -1.138 -12.051 -2.383 1.00 79.62 111 ASP A O 1
ATOM 880 N N . GLN A 1 112 ? -1.304 -9.879 -2.879 1.00 82.81 112 GLN A N 1
ATOM 881 C CA . GLN A 1 112 ? -0.474 -9.906 -4.083 1.00 82.81 112 GLN A CA 1
ATOM 882 C C . GLN A 1 112 ? 1.025 -9.744 -3.767 1.00 82.81 112 GLN A C 1
ATOM 884 O O . GLN A 1 112 ? 1.731 -8.968 -4.413 1.00 82.81 112 GLN A O 1
ATOM 889 N N . GLU A 1 113 ? 1.551 -10.458 -2.764 1.00 84.50 113 GLU A N 1
ATOM 890 C CA . GLU A 1 113 ? 2.980 -10.376 -2.398 1.00 84.50 113 GLU A CA 1
ATOM 891 C C . GLU A 1 113 ? 3.925 -10.901 -3.494 1.00 84.50 113 GLU A C 1
ATOM 893 O O . GLU A 1 113 ? 5.085 -10.476 -3.563 1.00 84.50 113 GLU A O 1
ATOM 898 N N . SER A 1 114 ? 3.428 -11.764 -4.383 1.00 89.06 114 SER A N 1
ATOM 899 C CA . SER A 1 114 ? 4.162 -12.302 -5.536 1.00 89.06 114 SER A CA 1
ATOM 900 C C . SER A 1 114 ? 4.643 -11.221 -6.506 1.00 89.06 114 SER A C 1
ATOM 902 O O . SER A 1 114 ? 5.648 -11.429 -7.185 1.00 89.06 114 SER A O 1
ATOM 904 N N . ILE A 1 115 ? 4.025 -10.031 -6.515 1.00 88.88 115 ILE A N 1
ATOM 905 C CA . ILE A 1 115 ? 4.452 -8.914 -7.370 1.00 88.88 115 ILE A CA 1
ATOM 906 C C . ILE A 1 115 ? 5.908 -8.496 -7.120 1.00 88.88 115 ILE A C 1
ATOM 908 O O . ILE A 1 115 ? 6.580 -7.993 -8.016 1.00 88.88 115 ILE A O 1
ATOM 912 N N . VAL A 1 116 ? 6.439 -8.730 -5.915 1.00 89.56 116 VAL A N 1
ATOM 913 C CA . VAL A 1 116 ? 7.836 -8.413 -5.572 1.00 89.56 116 VAL A CA 1
ATOM 914 C C . VAL A 1 116 ? 8.826 -9.292 -6.350 1.00 89.56 116 VAL A C 1
ATOM 916 O O . VAL A 1 116 ? 9.976 -8.906 -6.536 1.00 89.56 116 VAL A O 1
ATOM 919 N N . GLN A 1 117 ? 8.387 -10.458 -6.827 1.00 90.38 117 GLN A N 1
ATOM 920 C CA . GLN A 1 117 ? 9.193 -11.387 -7.623 1.00 90.38 117 GLN A CA 1
ATOM 921 C C . GLN A 1 117 ? 9.096 -11.116 -9.131 1.00 90.38 117 GLN A C 1
ATOM 923 O O . GLN A 1 117 ? 9.745 -11.802 -9.920 1.00 90.38 117 GLN A O 1
ATOM 928 N N . LEU A 1 118 ? 8.305 -10.123 -9.548 1.00 90.75 118 LEU A N 1
ATOM 929 C CA . LEU A 1 118 ? 8.151 -9.765 -10.950 1.00 90.75 118 LEU A CA 1
ATOM 930 C C . LEU A 1 118 ? 9.479 -9.259 -11.536 1.00 90.75 118 LEU A C 1
ATOM 932 O O . LEU A 1 118 ? 10.089 -8.317 -11.026 1.00 90.75 118 LEU A O 1
ATOM 936 N N . THR A 1 119 ? 9.898 -9.864 -12.647 1.00 91.88 119 THR A N 1
ATOM 937 C CA . THR A 1 119 ? 11.148 -9.531 -13.353 1.00 91.88 119 THR A CA 1
ATOM 938 C C . THR A 1 119 ? 10.925 -8.869 -14.709 1.00 91.88 119 THR A C 1
ATOM 940 O O . THR A 1 119 ? 11.870 -8.329 -15.285 1.00 91.88 119 THR A O 1
ATOM 943 N N . ARG A 1 120 ? 9.696 -8.900 -15.245 1.00 91.88 120 ARG A N 1
ATOM 944 C CA . ARG A 1 120 ? 9.367 -8.370 -16.575 1.00 91.88 120 ARG A CA 1
ATOM 945 C C . ARG A 1 120 ? 8.071 -7.564 -16.566 1.00 91.88 120 ARG A C 1
ATOM 947 O O . ARG A 1 120 ? 7.085 -7.987 -15.980 1.00 91.88 120 ARG A O 1
ATOM 954 N N . CYS A 1 121 ? 8.074 -6.419 -17.239 1.00 89.12 121 CYS A N 1
ATOM 955 C CA . CYS A 1 121 ? 6.900 -5.561 -17.429 1.00 89.12 121 CYS A CA 1
ATOM 956 C C . CYS A 1 121 ? 7.096 -4.735 -18.703 1.00 89.12 121 CYS A C 1
ATOM 958 O O . CYS A 1 121 ? 8.205 -4.255 -18.937 1.00 89.12 121 CYS A O 1
ATOM 960 N N . CYS A 1 122 ? 6.060 -4.571 -19.530 1.00 87.12 122 CYS A N 1
ATOM 961 C CA . CYS A 1 122 ? 6.129 -3.824 -20.799 1.00 87.12 122 CYS A CA 1
ATOM 962 C C . CYS A 1 122 ? 7.284 -4.290 -21.715 1.00 87.12 122 CYS A C 1
ATOM 964 O O . CYS A 1 122 ? 7.987 -3.479 -22.311 1.00 87.12 122 CYS A O 1
ATOM 966 N N . SER A 1 123 ? 7.539 -5.603 -21.786 1.00 88.50 123 SER A N 1
ATOM 967 C CA . SER A 1 123 ? 8.687 -6.208 -22.497 1.00 88.50 123 SER A CA 1
ATOM 968 C C . SER A 1 123 ? 10.086 -5.804 -21.997 1.00 88.50 123 SER A C 1
ATOM 970 O O . SER A 1 123 ? 11.086 -6.205 -22.591 1.00 88.50 123 SER A O 1
ATOM 972 N N . LEU A 1 124 ? 10.180 -5.087 -20.877 1.00 90.50 124 LEU A N 1
ATOM 973 C CA . LEU A 1 124 ? 11.431 -4.689 -20.239 1.00 90.50 124 LEU A CA 1
ATOM 974 C C . LEU A 1 124 ? 11.784 -5.616 -19.079 1.00 90.50 124 LEU A C 1
ATOM 976 O O . LEU A 1 124 ? 10.907 -6.205 -18.446 1.00 90.50 124 LEU A O 1
ATOM 980 N N . VAL A 1 125 ? 13.078 -5.699 -18.772 1.00 92.75 125 VAL A N 1
ATOM 981 C CA . VAL A 1 125 ? 13.563 -6.299 -17.525 1.00 92.75 125 VAL A CA 1
ATOM 982 C C . VAL A 1 125 ? 13.455 -5.252 -16.421 1.00 92.75 125 VAL A C 1
ATOM 984 O O . VAL A 1 125 ? 14.026 -4.166 -16.529 1.00 92.75 125 VAL A O 1
ATOM 987 N N . VAL A 1 126 ? 12.716 -5.578 -15.365 1.00 92.88 126 VAL A N 1
ATOM 988 C CA . VAL A 1 126 ? 12.418 -4.674 -14.250 1.00 92.88 126 VAL A CA 1
ATOM 989 C C . VAL A 1 126 ? 12.803 -5.300 -12.919 1.00 92.88 126 VAL A C 1
ATOM 991 O O . VAL A 1 126 ? 12.963 -6.513 -12.795 1.00 92.88 126 VAL A O 1
ATOM 994 N N . ARG A 1 127 ? 12.927 -4.454 -11.897 1.00 93.69 127 ARG A N 1
ATOM 995 C CA . ARG A 1 127 ? 13.090 -4.891 -10.510 1.00 93.69 127 ARG A CA 1
ATOM 996 C C . ARG A 1 127 ? 12.001 -4.274 -9.655 1.00 93.69 127 ARG A C 1
ATOM 998 O O . ARG A 1 127 ? 11.890 -3.050 -9.605 1.00 93.69 127 ARG A O 1
ATOM 1005 N N . VAL A 1 128 ? 11.242 -5.105 -8.954 1.00 91.88 128 VAL A N 1
ATOM 1006 C CA . VAL A 1 128 ? 10.214 -4.643 -8.019 1.00 91.88 128 VAL A CA 1
ATOM 1007 C C . VAL A 1 128 ? 10.768 -4.647 -6.601 1.00 91.88 128 VAL A C 1
ATOM 1009 O O . VAL A 1 128 ? 11.375 -5.612 -6.147 1.00 91.88 128 VAL A O 1
ATOM 1012 N N . GLU A 1 129 ? 10.583 -3.542 -5.885 1.00 91.25 129 GLU A N 1
ATOM 1013 C CA . GLU A 1 129 ? 11.005 -3.412 -4.492 1.00 91.25 129 GLU A CA 1
ATOM 1014 C C . GLU A 1 129 ? 9.865 -2.901 -3.622 1.00 91.25 129 GLU A C 1
ATOM 1016 O O . GLU A 1 129 ? 9.052 -2.087 -4.052 1.00 91.25 129 GLU A O 1
ATOM 1021 N N . ARG A 1 130 ? 9.822 -3.330 -2.357 1.00 90.12 130 ARG A N 1
ATOM 1022 C CA . ARG A 1 130 ? 8.871 -2.769 -1.391 1.00 90.12 130 ARG A CA 1
ATOM 1023 C C . ARG A 1 130 ? 9.197 -1.301 -1.147 1.00 90.12 130 ARG A C 1
ATOM 1025 O O . ARG A 1 130 ? 10.349 -0.941 -0.889 1.00 90.12 130 ARG A O 1
ATOM 1032 N N . GLN A 1 131 ? 8.173 -0.455 -1.175 1.00 85.69 131 GLN A N 1
ATOM 1033 C CA . GLN A 1 131 ? 8.347 0.943 -0.820 1.00 85.69 131 GLN A CA 1
ATOM 1034 C C . GLN A 1 131 ? 8.737 1.029 0.660 1.00 85.69 131 GLN A C 1
ATOM 1036 O O . GLN A 1 131 ? 8.059 0.486 1.536 1.00 85.69 131 GLN A O 1
ATOM 1041 N N . ARG A 1 132 ? 9.848 1.713 0.952 1.00 79.25 132 ARG A N 1
ATOM 1042 C CA . ARG A 1 132 ? 10.305 1.893 2.333 1.00 79.25 132 ARG A CA 1
ATOM 1043 C C . ARG A 1 132 ? 9.275 2.705 3.114 1.00 79.25 132 ARG A C 1
ATOM 1045 O O . ARG A 1 132 ? 8.854 3.775 2.671 1.00 79.25 132 ARG A O 1
ATOM 1052 N N . LYS A 1 133 ? 8.895 2.203 4.291 1.00 69.25 133 LYS A N 1
ATOM 1053 C CA . LYS A 1 133 ? 8.099 2.968 5.255 1.00 69.25 133 LYS A CA 1
ATOM 1054 C C . LYS A 1 133 ? 8.932 4.161 5.723 1.00 69.25 133 LYS A C 1
ATOM 1056 O O . LYS A 1 133 ? 10.114 3.998 6.032 1.00 69.25 133 LYS A O 1
ATOM 1061 N N . GLN A 1 134 ? 8.330 5.345 5.770 1.00 65.12 134 GLN A N 1
ATOM 1062 C CA . GLN A 1 134 ? 8.946 6.462 6.479 1.00 65.12 134 GLN A CA 1
ATOM 1063 C C . GLN A 1 134 ? 9.000 6.099 7.966 1.00 65.12 134 GLN A C 1
ATOM 1065 O O . GLN A 1 134 ? 8.009 5.636 8.526 1.00 65.12 134 GLN A O 1
ATOM 1070 N N . GLN A 1 135 ? 10.177 6.234 8.578 1.00 58.53 135 GLN A N 1
ATOM 1071 C CA . GLN A 1 135 ? 10.384 5.883 9.987 1.00 58.53 135 GLN A CA 1
ATOM 1072 C C . GLN A 1 135 ? 9.764 6.915 10.941 1.00 58.53 135 GLN A C 1
ATOM 1074 O O . GLN A 1 135 ? 9.473 6.589 12.086 1.00 58.53 135 GLN A O 1
ATOM 1079 N N . ALA A 1 136 ? 9.545 8.142 10.466 1.00 66.56 136 ALA A N 1
ATOM 1080 C CA . ALA A 1 136 ? 8.944 9.218 11.238 1.00 66.56 136 ALA A CA 1
ATOM 1081 C C . ALA A 1 136 ? 7.462 9.377 10.890 1.00 66.56 136 ALA A C 1
ATOM 1083 O O . ALA A 1 136 ? 7.073 9.246 9.726 1.00 66.56 136 ALA A O 1
ATOM 1084 N N . ALA A 1 137 ? 6.649 9.702 11.895 1.00 68.00 137 ALA A N 1
ATOM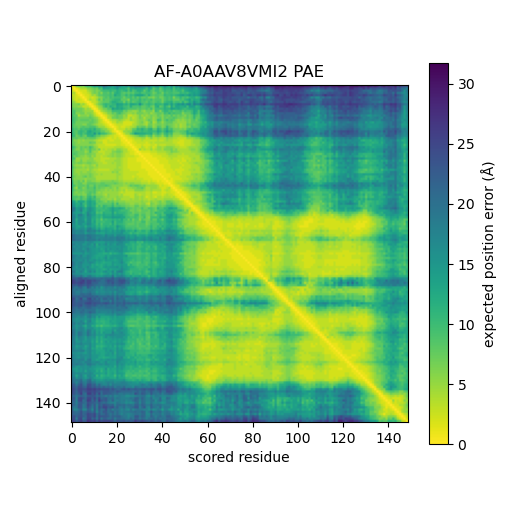 1085 C CA . ALA A 1 137 ? 5.274 10.114 11.667 1.00 68.00 137 ALA A CA 1
ATOM 1086 C C . ALA A 1 137 ? 5.273 11.374 10.791 1.00 68.00 137 ALA A C 1
ATOM 1088 O O . ALA A 1 137 ? 5.865 12.392 11.150 1.00 68.00 137 ALA A O 1
ATOM 1089 N N . THR A 1 138 ? 4.627 11.302 9.629 1.00 68.94 138 THR A N 1
ATOM 1090 C CA . THR A 1 138 ? 4.483 12.460 8.750 1.00 68.94 138 THR A CA 1
ATOM 1091 C C . THR A 1 138 ? 3.562 13.476 9.421 1.00 68.94 138 THR A C 1
ATOM 1093 O O . THR A 1 138 ? 2.475 13.125 9.890 1.00 68.94 138 THR A O 1
ATOM 1096 N N . GLN A 1 139 ? 4.004 14.731 9.476 1.00 77.94 139 GLN A N 1
ATOM 1097 C CA . GLN A 1 139 ? 3.160 15.849 9.871 1.00 77.94 139 GLN A CA 1
ATOM 1098 C C . GLN A 1 139 ? 2.344 16.296 8.657 1.00 77.94 139 GLN A C 1
ATOM 1100 O O . GLN A 1 139 ? 2.901 16.616 7.606 1.00 77.94 139 GLN A O 1
ATOM 1105 N N . CYS A 1 140 ? 1.022 16.330 8.784 1.00 72.75 140 CYS A N 1
ATOM 1106 C CA . CYS A 1 140 ? 0.173 16.876 7.738 1.00 72.75 140 CYS A CA 1
ATOM 1107 C C . CYS A 1 140 ? 0.345 18.401 7.689 1.00 72.75 140 CYS A C 1
ATOM 1109 O O . CYS A 1 140 ? 0.008 19.095 8.643 1.00 72.75 140 CYS A O 1
ATOM 1111 N N . HIS A 1 141 ? 0.822 18.953 6.570 1.00 73.25 141 HIS A N 1
ATOM 1112 C CA . HIS A 1 141 ? 1.022 20.404 6.425 1.00 73.25 141 HIS A CA 1
ATOM 1113 C C . HIS A 1 141 ? -0.279 21.221 6.486 1.00 73.25 141 HIS A C 1
ATOM 1115 O O . HIS A 1 141 ? -0.232 22.415 6.763 1.00 73.25 141 HIS A O 1
ATOM 1121 N N . ARG A 1 142 ? -1.442 20.595 6.244 1.00 65.56 142 ARG A N 1
ATOM 1122 C CA . ARG A 1 142 ? -2.744 21.278 6.270 1.00 65.56 142 ARG A CA 1
ATOM 1123 C C . ARG A 1 142 ? -3.291 21.466 7.687 1.00 65.56 142 ARG A C 1
ATOM 1125 O O . ARG A 1 142 ? -3.922 22.478 7.954 1.00 65.56 142 ARG A O 1
ATOM 1132 N N . CYS A 1 143 ? -3.078 20.507 8.583 1.00 79.44 143 CYS A N 1
ATOM 1133 C CA . CYS A 1 143 ? -3.651 20.533 9.937 1.00 79.44 143 CYS A CA 1
ATOM 1134 C C . CYS A 1 143 ? -2.598 20.428 11.054 1.00 79.44 143 CYS A C 1
ATOM 1136 O O . CYS A 1 143 ? -2.956 20.404 12.227 1.00 79.44 143 CYS A O 1
ATOM 1138 N N . GLN A 1 144 ? -1.318 20.318 10.693 1.00 76.38 144 GLN A N 1
ATOM 1139 C CA . GLN A 1 144 ? -0.145 20.201 11.566 1.00 76.38 144 GLN A CA 1
ATOM 1140 C C . GLN A 1 144 ? -0.123 18.994 12.517 1.00 76.38 144 GLN A C 1
ATOM 1142 O O . GLN A 1 144 ? 0.786 18.887 13.340 1.00 76.38 144 GLN A O 1
ATOM 1147 N N . ARG A 1 145 ? -1.068 18.053 12.401 1.00 67.56 145 ARG A N 1
ATOM 1148 C CA . ARG A 1 145 ? -1.097 16.834 13.223 1.00 67.56 145 ARG A CA 1
ATOM 1149 C C . ARG A 1 145 ? -0.253 15.723 12.597 1.00 67.56 145 ARG A C 1
ATOM 1151 O O . ARG A 1 145 ? -0.063 15.673 11.382 1.00 67.56 145 ARG A O 1
ATOM 1158 N N . PHE A 1 146 ? 0.217 14.814 13.442 1.00 70.44 146 PHE A N 1
ATOM 1159 C CA . PHE A 1 146 ? 0.979 13.633 13.044 1.00 70.44 146 PHE A CA 1
ATOM 1160 C C . PHE A 1 146 ? 0.061 12.436 12.775 1.00 70.44 146 PHE A C 1
ATOM 1162 O O . PHE A 1 146 ? -1.009 12.316 13.371 1.00 70.44 146 PHE A O 1
ATOM 1169 N N . GLY A 1 147 ? 0.500 11.522 11.908 1.00 58.75 147 GLY A N 1
ATOM 1170 C CA . GLY A 1 147 ? -0.072 10.172 11.824 1.00 58.75 147 GLY A CA 1
ATOM 1171 C C . GLY A 1 147 ? -1.345 10.024 10.987 1.00 58.75 147 GLY A C 1
ATOM 1172 O O . GLY A 1 147 ? -1.917 8.939 10.971 1.00 58.75 147 GLY A O 1
ATOM 1173 N N . HIS A 1 148 ? -1.765 11.064 10.263 1.00 58.22 148 HIS A N 1
ATOM 1174 C CA . HIS A 1 148 ? -2.742 10.929 9.186 1.00 58.22 148 HIS A CA 1
ATOM 1175 C C . HIS A 1 148 ? -2.173 11.568 7.916 1.00 58.22 148 HIS A C 1
ATOM 1177 O O . HIS A 1 148 ? -1.929 12.773 7.846 1.00 58.22 148 HIS A O 1
ATOM 1183 N N . GLY A 1 149 ? -1.885 10.728 6.935 1.00 48.88 149 GLY A N 1
ATOM 1184 C CA . GLY A 1 149 ? -1.350 11.100 5.634 1.00 48.88 149 GLY A CA 1
ATOM 1185 C C . GLY A 1 149 ? -1.698 10.021 4.634 1.00 48.88 149 GLY A C 1
ATOM 1186 O O . GLY A 1 149 ? -1.648 8.831 5.027 1.00 48.88 149 GLY A O 1
#

Sequence (149 aa):
MEVQKLLNSHNINYTKARLAKDGVAIYPNTPTDHRKMSSVLTDRGKEYHTFTLSEERMLRVVIRGIPAGIPPSEVQLDLARQGYPGAIVHRMTGRQNKQEMPLVPFQAQADQESIVQLTRCCSLVVRVERQRKQQAATQCHRCQRFGHG

pLDDT: mean 80.53, std 9.13, range [48.88, 93.69]

Organism: NCBI:txid1586481

InterPro domains:
  IPR006579 Pre-C2HC domain [PF07530] (73-135)

Solvent-accessible surface area (backbone atoms only — not comparable to full-atom values): 9012 Å² total; per-residue (Å²): 111,73,68,60,55,54,34,59,74,67,74,50,57,60,76,45,76,43,86,46,99,91,49,75,48,73,39,54,66,43,74,68,35,44,53,51,49,53,51,55,38,54,76,69,70,52,91,82,86,83,77,84,52,75,91,73,38,59,39,51,31,30,38,32,61,52,55,70,91,57,58,44,68,57,53,49,52,46,38,37,74,74,71,48,67,60,84,48,60,52,69,41,53,40,90,87,79,61,45,72,38,41,34,36,44,37,35,32,51,60,86,53,63,68,57,53,72,42,49,69,55,86,95,35,70,35,48,36,39,73,54,80,76,74,91,61,73,52,61,28,88,89,77,68,45,65,75,60,131

Radius of gyration: 20.6 Å; Cα contacts (8 Å, |Δi|>4): 210; chains: 1; bounding box: 42×34×54 Å

Mean predicted aligned error: 11.06 Å

Nearest PDB structures (foldseek):
  1l3k-assembly1_A  TM=4.915E-01  e=5.332E-03  Homo sapiens
  7oqe-assembly1_F  TM=4.043E-01  e=9.422E-02  Saccharomyces cerevisiae
  6u9d-assembly2_W-2  TM=4.426E-01  e=3.730E-01  Saccharomyces cerevisiae
  7qri-assembly1_B  TM=4.453E-01  e=1.163E+00  Homo sapiens
  7am0-assembly2_C  TM=4.463E-01  e=1.992E+00  Komagataeibacter europaeus

Secondary structure (DSSP, 8-state):
-HHHHHHHHTT--EEEEEEETTEEEEEESSHHHHHHHHHHHHHTT-----PPPGGG-EEEEEEE---TTS-HHHHHHHHHHTT---S-B---B-TTT-PBPSEEEEEEETT-GGGGG--EETTEE-EEEEPPPPSSPPBPTTT--BS--

Foldseek 3Di:
DVLVVLCVVVVFDFDDWDADPVGIDTHGPDPVSVVVSVVSCVVVVHDDDDDDDLQRDWFKKKKADADPPDAQVQQQVQCVVVVWHWDDWDFDADPPPRHTHRITITTGRPVVPCVQVDQDTPNDGIGMGGDDDDPDFDQDPVPRDTDDD